Protein AF-A0A955HEI3-F1 (afdb_monomer_lite)

Secondary structure (DSSP, 8-state):
--TTS--HHHHHHHHHHHHHHHHHHHHHHHHHHHHHHHHHTTT------THHHHHHHHHHHHHHHHHHHHHHHHHS-HHHHHHHHHHHHHHHHHHHHHHHH--

Foldseek 3Di:
DFQQAADLVLLLLLLVLQLVLLVVVVVVVVVVVVVVCVVPVVPDPDDDPPPPVVVVVSVCSNPVVSVVSSVVSRHGGVNVSNVSNVVSVVSVVVVVVVVVVVD

pLDDT: mean 82.69, std 16.87, range [44.91, 97.44]

Radius of gyration: 17.82 Å; chains: 1; bounding box: 42×34×41 Å

Structure (mmCIF, N/CA/C/O backbone):
data_AF-A0A955HEI3-F1
#
_entry.id   AF-A0A955HEI3-F1
#
loop_
_atom_site.group_PDB
_atom_site.id
_atom_site.type_symbol
_atom_site.label_atom_id
_atom_site.label_alt_id
_atom_site.label_comp_id
_atom_site.label_asym_id
_atom_site.label_entity_id
_atom_site.label_seq_id
_atom_site.pdbx_PDB_ins_code
_atom_site.Cartn_x
_atom_site.Cartn_y
_atom_site.Cartn_z
_atom_site.occupancy
_atom_site.B_iso_or_equiv
_atom_site.auth_se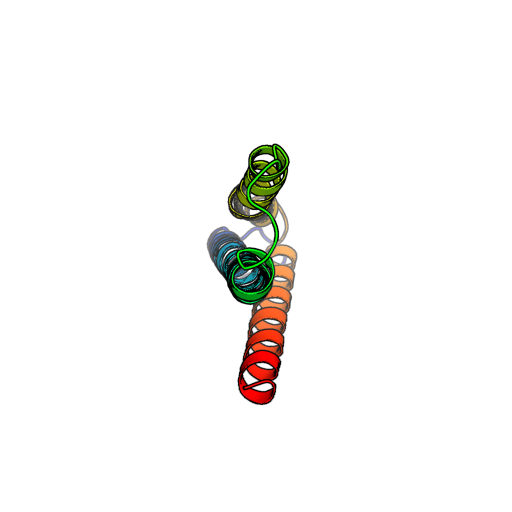q_id
_atom_site.auth_comp_id
_atom_site.auth_asym_id
_atom_site.auth_atom_id
_atom_site.pdbx_PDB_model_num
ATOM 1 N N . ILE A 1 1 ? 11.152 -14.040 -12.827 1.00 67.50 1 ILE A N 1
ATOM 2 C CA . ILE A 1 1 ? 10.981 -12.568 -12.755 1.00 67.50 1 ILE A CA 1
ATOM 3 C C . ILE A 1 1 ? 12.373 -11.969 -12.679 1.00 67.50 1 ILE A C 1
ATOM 5 O O . ILE A 1 1 ? 13.114 -12.359 -11.789 1.00 67.50 1 ILE A O 1
ATOM 9 N N . ASP A 1 2 ? 12.734 -11.103 -13.623 1.00 85.50 2 ASP A N 1
ATOM 10 C CA . ASP A 1 2 ? 13.970 -10.317 -13.554 1.00 85.50 2 ASP A CA 1
ATOM 11 C C . ASP A 1 2 ? 13.679 -9.055 -12.737 1.00 85.50 2 ASP A C 1
ATOM 13 O O . ASP A 1 2 ? 12.780 -8.289 -13.081 1.00 85.50 2 ASP A O 1
ATOM 17 N N . LEU A 1 3 ? 14.388 -8.876 -11.625 1.00 86.62 3 LEU A N 1
ATOM 18 C CA . LEU A 1 3 ? 14.141 -7.782 -10.687 1.00 86.62 3 LEU A CA 1
ATOM 19 C C . LEU A 1 3 ? 14.691 -6.439 -11.182 1.00 86.62 3 LEU A C 1
ATOM 21 O O . LEU A 1 3 ? 14.263 -5.397 -10.686 1.00 86.62 3 LEU A O 1
ATOM 25 N N . ALA A 1 4 ? 15.601 -6.455 -12.160 1.00 88.44 4 ALA A N 1
ATOM 26 C CA . ALA A 1 4 ? 16.163 -5.249 -12.759 1.00 88.44 4 ALA A CA 1
ATOM 27 C C . ALA A 1 4 ? 15.247 -4.642 -13.835 1.00 88.44 4 ALA A C 1
ATOM 29 O O . ALA A 1 4 ? 15.390 -3.469 -14.178 1.00 88.44 4 ALA A O 1
ATOM 30 N N . LYS A 1 5 ? 14.284 -5.413 -14.355 1.00 89.75 5 LYS A N 1
ATOM 31 C CA . LYS A 1 5 ? 13.309 -4.958 -15.356 1.00 89.75 5 LYS A CA 1
ATOM 32 C C . LYS A 1 5 ? 11.970 -4.623 -14.703 1.00 89.75 5 LYS A C 1
ATOM 34 O O . LYS A 1 5 ? 11.666 -5.185 -13.654 1.00 89.75 5 LYS A O 1
ATOM 39 N N . PRO A 1 6 ? 11.151 -3.740 -15.292 1.00 91.00 6 PRO A N 1
ATOM 40 C CA . PRO A 1 6 ? 9.818 -3.472 -14.770 1.00 91.00 6 PRO A CA 1
ATOM 41 C C . PRO A 1 6 ? 8.925 -4.717 -14.770 1.00 91.00 6 PRO A C 1
ATOM 43 O O . PRO A 1 6 ? 9.032 -5.580 -15.644 1.00 91.00 6 PRO A O 1
ATOM 46 N N . SER A 1 7 ? 8.024 -4.810 -13.790 1.00 94.06 7 SER A N 1
ATOM 47 C CA . SER A 1 7 ? 7.052 -5.904 -13.686 1.00 94.06 7 SER A CA 1
ATOM 48 C C . SER A 1 7 ? 5.688 -5.367 -13.281 1.00 94.06 7 SER A C 1
ATOM 50 O O . SER A 1 7 ? 5.441 -5.048 -12.118 1.00 94.06 7 SER A O 1
ATOM 52 N N . ILE A 1 8 ? 4.776 -5.332 -14.253 1.00 93.62 8 ILE A N 1
ATOM 53 C CA . ILE A 1 8 ? 3.389 -4.898 -14.055 1.00 93.62 8 ILE A CA 1
ATOM 54 C C . ILE A 1 8 ? 2.691 -5.784 -13.019 1.00 93.62 8 ILE A C 1
ATOM 56 O O . ILE A 1 8 ? 1.963 -5.282 -12.170 1.00 93.62 8 ILE A O 1
ATOM 60 N N . VAL A 1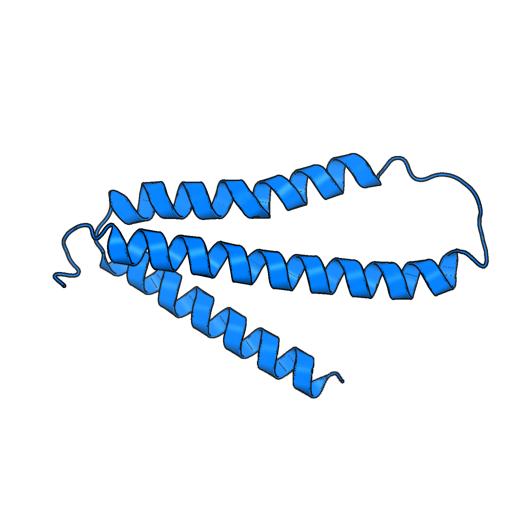 9 ? 2.959 -7.094 -13.033 1.00 95.06 9 VAL A N 1
ATOM 61 C CA . VAL A 1 9 ? 2.357 -8.040 -12.081 1.00 95.06 9 VAL A CA 1
ATOM 62 C C . VAL A 1 9 ? 2.735 -7.680 -10.641 1.00 95.06 9 VAL A C 1
ATOM 64 O O . VAL A 1 9 ? 1.867 -7.623 -9.773 1.00 95.06 9 VAL A O 1
ATOM 67 N N . LEU A 1 10 ? 4.013 -7.377 -10.381 1.00 94.25 10 LEU A N 1
ATOM 68 C CA . LEU A 1 10 ? 4.463 -6.956 -9.050 1.00 94.25 10 LEU A CA 1
ATOM 69 C C . LEU A 1 10 ? 3.902 -5.584 -8.663 1.00 94.25 10 LEU A C 1
ATOM 71 O O . LEU A 1 10 ? 3.493 -5.407 -7.519 1.00 94.25 10 LEU A O 1
ATOM 75 N N . ALA A 1 11 ? 3.833 -4.643 -9.606 1.00 95.38 11 ALA A N 1
ATOM 76 C CA . ALA A 1 11 ? 3.261 -3.318 -9.375 1.00 95.38 11 ALA A CA 1
ATOM 77 C C . ALA A 1 11 ? 1.774 -3.384 -8.984 1.00 95.38 11 ALA A C 1
ATOM 79 O O . ALA A 1 11 ? 1.359 -2.738 -8.024 1.00 95.38 11 ALA A O 1
ATOM 80 N N . VAL A 1 12 ? 0.986 -4.217 -9.676 1.00 97.06 12 VAL A N 1
ATOM 81 C CA . VAL A 1 12 ? -0.431 -4.454 -9.357 1.00 97.06 12 VAL A CA 1
ATOM 82 C C . VAL A 1 12 ? -0.575 -5.072 -7.972 1.00 97.06 12 VAL A C 1
ATOM 84 O O . VAL A 1 12 ? -1.373 -4.585 -7.175 1.00 97.06 12 VAL A O 1
ATOM 87 N N . MET A 1 13 ? 0.218 -6.096 -7.646 1.00 96.88 13 MET A N 1
ATOM 88 C CA . MET A 1 13 ? 0.165 -6.708 -6.316 1.00 96.88 13 MET A CA 1
ATOM 89 C C . MET A 1 13 ? 0.543 -5.714 -5.211 1.00 96.88 13 MET A C 1
ATOM 91 O O . MET A 1 13 ? -0.134 -5.666 -4.185 1.00 96.88 13 MET A O 1
ATOM 95 N N . ALA A 1 14 ? 1.572 -4.887 -5.423 1.00 96.44 14 ALA A N 1
ATOM 96 C CA . ALA A 1 14 ? 1.980 -3.852 -4.473 1.00 96.44 14 ALA A CA 1
ATOM 97 C C . ALA A 1 14 ? 0.875 -2.806 -4.257 1.00 96.44 14 ALA A C 1
ATOM 99 O O . ALA A 1 14 ? 0.530 -2.501 -3.116 1.00 96.44 14 ALA A O 1
ATOM 100 N N . ALA A 1 15 ? 0.273 -2.304 -5.339 1.00 96.81 15 ALA A N 1
ATOM 101 C CA . ALA A 1 15 ? -0.816 -1.332 -5.280 1.00 96.81 15 ALA A CA 1
ATOM 102 C C . ALA A 1 15 ? -2.057 -1.893 -4.569 1.00 96.81 15 ALA A C 1
ATOM 104 O O . ALA A 1 15 ? -2.612 -1.246 -3.679 1.00 96.81 15 ALA A O 1
ATOM 105 N N . VAL A 1 16 ? -2.467 -3.121 -4.903 1.00 97.25 16 VAL A N 1
ATOM 106 C CA . VAL A 1 16 ? -3.585 -3.802 -4.233 1.00 97.25 16 VAL A CA 1
ATOM 107 C C . VAL A 1 16 ? -3.281 -3.997 -2.749 1.00 97.25 16 VAL A C 1
ATOM 109 O O . VAL A 1 16 ? -4.118 -3.682 -1.903 1.00 97.25 16 VAL A O 1
ATOM 112 N N . GLY A 1 17 ? -2.071 -4.446 -2.410 1.00 96.19 17 GLY A N 1
ATOM 113 C CA . GLY A 1 17 ? -1.633 -4.559 -1.022 1.00 96.19 17 GLY A CA 1
ATOM 114 C C . GLY A 1 17 ? -1.740 -3.227 -0.275 1.00 96.19 17 GLY A C 1
ATOM 115 O O . GLY A 1 17 ? -2.305 -3.177 0.818 1.00 96.19 17 GLY A O 1
ATOM 116 N N . GLN A 1 18 ? -1.241 -2.137 -0.866 1.00 95.50 18 GLN A N 1
ATOM 117 C CA . GLN A 1 18 ? -1.283 -0.811 -0.247 1.00 95.50 18 GLN A CA 1
ATOM 118 C C . GLN A 1 18 ? -2.714 -0.315 -0.041 1.00 95.50 18 GLN A C 1
ATOM 120 O O . GLN A 1 18 ? -3.015 0.251 1.011 1.00 95.50 18 GLN A O 1
ATOM 125 N N . TYR A 1 19 ? -3.615 -0.571 -0.994 1.00 96.31 19 TYR A N 1
ATOM 126 C CA . TYR A 1 19 ? -5.035 -0.264 -0.836 1.00 96.31 19 TYR A CA 1
ATOM 127 C C . TYR A 1 19 ? -5.612 -0.945 0.413 1.00 96.31 19 TYR A C 1
ATOM 129 O O . TYR A 1 19 ? -6.248 -0.291 1.242 1.00 96.31 19 TYR A O 1
ATOM 137 N N . TYR A 1 20 ? -5.351 -2.244 0.590 1.00 95.19 20 TYR A N 1
ATOM 138 C CA . TYR A 1 20 ? -5.830 -2.985 1.759 1.00 95.19 20 TYR A CA 1
ATOM 139 C C . TYR A 1 20 ? -5.196 -2.505 3.066 1.00 95.19 20 TYR A C 1
ATOM 141 O O . TYR A 1 20 ? -5.911 -2.346 4.057 1.00 95.19 20 TYR A O 1
ATOM 149 N N . GLN A 1 21 ? -3.894 -2.216 3.068 1.00 93.38 21 GLN A N 1
ATOM 150 C CA . GLN A 1 21 ? -3.199 -1.650 4.224 1.00 93.38 21 GLN A CA 1
ATOM 151 C C . GLN A 1 21 ? -3.854 -0.337 4.675 1.00 93.38 21 GLN A C 1
ATOM 153 O O . GLN A 1 21 ? -4.213 -0.188 5.844 1.00 93.38 21 GLN A O 1
ATOM 158 N N . VAL A 1 22 ? -4.071 0.599 3.746 1.00 92.50 22 VAL A N 1
ATOM 159 C CA . VAL A 1 22 ? -4.701 1.892 4.046 1.00 92.50 22 VAL A CA 1
ATOM 160 C C . VAL A 1 22 ? -6.146 1.703 4.499 1.00 92.50 22 VAL A C 1
ATOM 162 O O . VAL A 1 22 ? -6.550 2.273 5.513 1.00 92.50 22 VAL A O 1
ATOM 165 N N . LYS A 1 23 ? -6.923 0.863 3.807 1.00 91.25 23 LYS A N 1
ATOM 166 C CA . LYS A 1 23 ? -8.311 0.565 4.178 1.00 91.25 23 LYS A CA 1
ATOM 167 C C . LYS A 1 23 ? -8.413 0.042 5.611 1.00 91.25 23 LYS A C 1
ATOM 169 O O . LYS A 1 23 ? -9.255 0.521 6.367 1.00 91.25 23 LYS A O 1
ATOM 174 N N . MET A 1 24 ? -7.525 -0.869 6.006 1.00 88.81 24 MET A N 1
ATOM 175 C CA . MET A 1 24 ? -7.492 -1.422 7.360 1.00 88.81 24 MET A CA 1
ATOM 176 C C . MET A 1 24 ? -7.168 -0.353 8.415 1.00 88.81 24 MET A C 1
ATOM 178 O O . MET A 1 24 ? -7.799 -0.309 9.473 1.00 88.81 24 MET A O 1
ATOM 182 N N . MET A 1 25 ? -6.235 0.558 8.120 1.00 86.12 25 MET A N 1
ATOM 183 C CA . MET A 1 25 ? -5.917 1.687 9.002 1.00 86.12 25 MET A CA 1
ATOM 184 C C . MET A 1 25 ? -7.097 2.656 9.153 1.00 86.12 25 MET A C 1
ATOM 186 O O . MET A 1 25 ? -7.400 3.090 10.267 1.00 86.12 25 MET A O 1
ATOM 190 N N . LEU A 1 26 ? -7.783 2.977 8.052 1.00 85.44 26 LEU A N 1
ATOM 191 C CA . LEU A 1 26 ? -8.952 3.859 8.059 1.00 85.44 26 LEU A CA 1
ATOM 192 C C . LEU A 1 26 ? -10.132 3.239 8.815 1.00 85.44 26 LEU A C 1
ATOM 194 O O . LEU A 1 26 ? -10.793 3.935 9.580 1.00 85.44 26 LEU A O 1
ATOM 198 N N . GLN A 1 27 ? -10.357 1.931 8.673 1.00 78.62 27 GLN A N 1
ATOM 199 C CA . GLN A 1 27 ? -11.369 1.213 9.450 1.00 78.62 27 GLN A CA 1
ATOM 200 C C . GLN A 1 27 ? -11.046 1.221 10.951 1.00 78.62 27 GLN A C 1
ATOM 202 O O . GLN A 1 27 ? -11.947 1.439 11.757 1.00 78.62 27 GLN A O 1
ATOM 207 N N . LYS A 1 28 ? -9.770 1.072 11.349 1.00 70.12 28 LYS A N 1
ATOM 208 C CA . LYS A 1 28 ? -9.369 1.203 12.765 1.00 70.12 28 LYS A CA 1
ATOM 209 C C . LYS A 1 28 ? -9.678 2.604 13.305 1.00 70.12 28 LYS A C 1
ATOM 211 O O . LYS A 1 28 ? -10.171 2.717 14.425 1.00 70.12 28 LYS A O 1
ATOM 216 N N . LYS A 1 29 ? -9.429 3.656 12.514 1.00 68.75 29 LYS A N 1
ATOM 217 C CA . LYS A 1 29 ? -9.796 5.033 12.885 1.00 68.75 29 LYS A CA 1
ATOM 218 C C . LYS A 1 29 ? -11.309 5.204 13.011 1.00 68.75 29 LYS A C 1
ATOM 220 O O . LYS A 1 29 ? -11.755 5.684 14.041 1.00 68.75 29 LYS A O 1
ATOM 225 N N . ALA A 1 30 ? -12.089 4.717 12.045 1.00 61.56 30 ALA A N 1
ATOM 226 C CA . ALA A 1 30 ? -13.549 4.802 12.084 1.00 61.56 30 ALA A CA 1
ATOM 227 C C . ALA A 1 30 ? -14.151 4.108 13.322 1.00 61.56 30 ALA A C 1
ATOM 229 O O . ALA A 1 30 ? -14.966 4.707 14.011 1.00 61.56 30 ALA A O 1
ATOM 230 N N . VAL A 1 31 ? -13.691 2.899 13.671 1.00 61.22 31 VAL A N 1
ATOM 231 C CA . VAL A 1 31 ? -14.168 2.177 14.870 1.00 61.22 31 VAL A CA 1
ATOM 232 C C . VAL A 1 31 ? -13.739 2.876 16.167 1.00 61.22 31 VAL A C 1
ATOM 234 O O . VAL A 1 31 ? -14.493 2.905 17.141 1.00 61.22 31 VAL A O 1
ATOM 237 N N . ALA A 1 32 ? -12.530 3.446 16.211 1.00 60.78 32 ALA A N 1
ATOM 238 C CA . ALA A 1 32 ? -12.080 4.235 17.357 1.00 60.78 32 ALA A CA 1
ATOM 239 C C . ALA A 1 32 ? -12.905 5.523 17.515 1.00 60.78 32 ALA A C 1
ATOM 241 O O . ALA A 1 32 ? -13.290 5.865 18.634 1.00 60.78 32 ALA A O 1
ATOM 242 N N . ASP A 1 33 ? -13.217 6.194 16.405 1.00 59.38 33 ASP A N 1
ATOM 243 C CA . ASP A 1 33 ? -14.025 7.410 16.371 1.00 59.38 33 ASP A CA 1
ATOM 244 C C . ASP A 1 33 ? -15.497 7.130 16.699 1.00 59.38 33 ASP A C 1
ATOM 246 O O . ASP A 1 33 ? -16.102 7.930 17.401 1.00 59.38 33 ASP A O 1
ATOM 250 N N . GLU A 1 34 ? -16.070 5.992 16.294 1.00 58.97 34 GLU A N 1
ATOM 251 C CA . GLU A 1 34 ? -17.425 5.570 16.688 1.00 58.97 34 GLU A CA 1
ATOM 252 C C . GLU A 1 34 ? -17.523 5.272 18.188 1.00 58.97 34 GLU A C 1
ATOM 254 O O . GLU A 1 34 ? -18.402 5.813 18.856 1.00 58.97 34 GLU A O 1
ATOM 259 N N . LYS A 1 35 ? -16.568 4.524 18.765 1.00 57.59 35 LYS A N 1
ATOM 260 C CA . LYS A 1 35 ? -16.500 4.305 20.226 1.00 57.59 35 LYS A CA 1
ATOM 261 C C . LYS A 1 35 ? -16.324 5.611 21.006 1.00 57.59 35 LYS A C 1
ATOM 263 O O . LYS A 1 35 ? -16.767 5.726 22.151 1.00 57.59 35 LYS A O 1
ATOM 268 N N . LYS A 1 36 ? -15.643 6.596 20.412 1.00 54.44 36 LYS A N 1
ATOM 269 C CA . LYS A 1 36 ? -15.462 7.929 20.996 1.00 54.44 36 LYS A CA 1
ATOM 270 C C . LYS A 1 36 ? -16.728 8.780 20.828 1.00 54.44 36 LYS A C 1
ATOM 272 O O . LYS A 1 36 ? -17.114 9.452 21.778 1.00 54.44 36 LYS A O 1
ATOM 277 N N . LYS A 1 37 ? -17.416 8.691 19.685 1.00 52.03 37 LYS A N 1
ATOM 278 C CA . LYS A 1 37 ? -18.695 9.359 19.404 1.00 52.03 37 LYS A CA 1
ATOM 279 C C . LYS A 1 37 ? -19.835 8.820 20.265 1.00 52.03 37 LYS A C 1
ATOM 281 O O . LYS A 1 37 ? -20.535 9.642 20.830 1.00 52.03 37 LYS A O 1
ATOM 286 N N . GLU A 1 38 ? -19.980 7.513 20.495 1.00 53.06 38 GLU A N 1
ATOM 287 C CA . GLU A 1 38 ? -20.980 6.981 21.449 1.00 53.06 38 GLU A CA 1
ATOM 288 C C . GLU A 1 38 ? -20.817 7.565 22.864 1.00 53.06 38 GLU A C 1
ATOM 290 O O . GLU A 1 38 ? -21.802 7.839 23.549 1.00 53.06 38 GLU A O 1
ATOM 295 N N . LYS A 1 39 ? -19.574 7.818 23.301 1.00 50.50 39 LYS A N 1
ATOM 296 C CA . LYS A 1 39 ? -19.303 8.479 24.588 1.00 50.50 39 LYS A CA 1
ATOM 297 C C . LYS A 1 39 ? -19.594 9.986 24.580 1.00 50.50 39 LYS A C 1
ATOM 299 O O . LYS A 1 39 ? -19.898 10.527 25.638 1.00 50.50 39 LYS A O 1
ATOM 304 N N . ILE A 1 40 ? -19.501 10.657 23.428 1.00 51.69 40 ILE A N 1
ATOM 305 C CA . ILE A 1 40 ? -19.663 12.118 23.283 1.00 51.69 40 ILE A CA 1
ATOM 306 C C . ILE A 1 40 ? -21.107 12.513 22.914 1.00 51.69 40 ILE A C 1
ATOM 308 O O . ILE A 1 40 ? -21.576 13.551 23.365 1.00 51.69 40 ILE A O 1
ATOM 312 N N . VAL A 1 41 ? -21.854 11.675 22.183 1.00 49.53 41 VAL A N 1
ATOM 313 C CA . VAL A 1 41 ? -23.264 11.903 21.789 1.00 49.53 41 VAL A CA 1
ATOM 314 C C . VAL A 1 41 ? -24.193 12.023 23.003 1.00 49.53 41 VAL A C 1
ATOM 316 O O . VAL A 1 41 ? -25.225 12.676 22.926 1.00 49.53 41 VAL A O 1
ATOM 319 N N . LYS A 1 42 ? -23.800 11.499 24.170 1.00 50.25 42 LYS A N 1
ATOM 320 C CA . LYS A 1 42 ? -24.502 11.783 25.432 1.00 50.25 42 LYS A CA 1
ATOM 321 C C . LYS A 1 42 ? -24.383 13.234 25.916 1.00 50.25 42 LYS A C 1
ATOM 323 O O . LYS A 1 42 ? -25.045 13.558 26.897 1.00 50.25 42 LYS A O 1
ATOM 328 N N . LYS A 1 43 ? -23.531 14.075 25.317 1.00 47.47 43 LYS A N 1
ATOM 329 C CA . LYS A 1 43 ? -23.181 15.376 25.894 1.00 47.47 43 LYS A CA 1
ATOM 330 C C . LYS A 1 43 ? -23.529 16.592 25.044 1.00 47.47 43 LYS A C 1
ATOM 332 O O . LYS A 1 43 ? -24.074 17.522 25.614 1.00 47.47 43 LYS A O 1
ATOM 337 N N . GLU A 1 44 ? -23.283 16.619 23.740 1.00 44.91 44 GLU A N 1
ATOM 338 C CA . GLU A 1 44 ? -23.389 17.883 22.995 1.00 44.91 44 GLU A CA 1
ATOM 339 C C . GLU A 1 44 ? -23.876 17.655 21.556 1.00 44.91 44 GLU A C 1
ATOM 341 O O . GLU A 1 44 ? -23.123 17.321 20.643 1.00 44.91 44 GLU A O 1
ATOM 346 N N . GLU A 1 45 ? -25.179 17.841 21.356 1.00 45.53 45 GLU A N 1
ATOM 347 C CA . GLU A 1 45 ? -25.750 18.186 20.059 1.00 45.53 45 GLU A CA 1
ATOM 348 C C . GLU A 1 45 ? -25.264 19.590 19.683 1.00 45.53 45 GLU A C 1
ATOM 350 O O . GLU A 1 45 ? -25.765 20.567 20.237 1.00 45.53 45 GLU A O 1
ATOM 355 N N . LYS A 1 46 ? -24.290 19.690 18.773 1.00 48.28 46 LYS A N 1
ATOM 356 C CA . LYS A 1 46 ? -24.122 20.736 17.740 1.00 48.28 46 LYS A CA 1
ATOM 357 C C . LYS A 1 46 ? -22.648 20.916 17.382 1.00 48.28 46 LYS A C 1
ATOM 359 O O . LYS A 1 46 ? -21.773 20.856 18.230 1.00 48.28 46 LYS A O 1
ATOM 364 N N . GLU A 1 47 ? -22.444 21.185 16.096 1.00 49.69 47 GLU A N 1
ATOM 365 C CA . GLU A 1 47 ? -21.216 21.693 15.474 1.00 49.69 47 GLU A CA 1
ATOM 366 C C . GLU A 1 47 ? -20.061 20.701 15.305 1.00 49.69 47 GLU A C 1
ATOM 368 O O . GLU A 1 47 ? -19.214 20.509 16.172 1.00 49.69 47 GLU A O 1
ATOM 373 N N . THR A 1 48 ? -19.929 20.145 14.096 1.00 46.59 48 THR A N 1
ATOM 374 C CA . THR A 1 48 ? -18.591 19.997 13.505 1.00 46.59 48 THR A CA 1
ATOM 375 C C . THR A 1 48 ? -18.679 19.918 11.981 1.00 46.59 48 THR A C 1
ATOM 377 O O . THR A 1 48 ? -19.099 18.906 11.431 1.00 46.59 48 THR A O 1
ATOM 380 N N . GLU A 1 49 ? -18.232 20.972 11.299 1.00 54.53 49 GLU A N 1
ATOM 381 C CA . GLU A 1 49 ? -18.048 21.055 9.836 1.00 54.53 49 GLU A CA 1
ATOM 382 C C . GLU A 1 49 ? -16.707 20.432 9.366 1.00 54.53 49 GLU A C 1
ATOM 384 O O . GLU A 1 49 ? -16.373 20.421 8.186 1.00 54.53 49 GLU A O 1
ATOM 389 N N . ALA A 1 50 ? -15.935 19.833 10.281 1.00 56.81 50 ALA A N 1
ATOM 390 C CA . ALA A 1 50 ? -14.688 19.110 9.996 1.00 56.81 50 ALA A CA 1
ATOM 391 C C . ALA A 1 50 ? -14.781 17.717 9.299 1.00 56.81 50 ALA A C 1
ATOM 393 O O . ALA A 1 50 ? -13.729 17.228 8.867 1.00 56.81 50 ALA A O 1
ATOM 394 N N . PRO A 1 51 ? -15.940 17.023 9.175 1.00 62.72 51 PRO A N 1
ATOM 395 C CA . PRO A 1 51 ? -16.006 15.709 8.533 1.00 62.72 51 PRO A CA 1
ATOM 396 C C . PRO A 1 51 ? -15.531 15.705 7.077 1.00 62.72 51 PRO A C 1
ATOM 398 O O . PRO A 1 51 ? -14.862 14.754 6.673 1.00 62.72 51 PRO A O 1
ATOM 401 N N . ASP A 1 52 ? -15.837 16.747 6.301 1.00 75.44 52 ASP A N 1
ATOM 402 C CA . ASP A 1 52 ? -15.681 16.694 4.844 1.00 75.44 52 ASP A CA 1
ATOM 403 C C . ASP A 1 52 ? -14.221 16.754 4.395 1.00 75.44 52 ASP A C 1
ATOM 405 O O . ASP A 1 52 ? -13.792 15.952 3.559 1.00 75.44 52 ASP A O 1
ATOM 409 N N . PHE A 1 53 ? -13.410 17.627 4.999 1.00 81.50 53 PHE A N 1
ATOM 410 C CA . PHE A 1 53 ? -11.991 17.729 4.649 1.00 81.50 53 PHE A CA 1
ATOM 411 C C . PHE A 1 53 ? -11.206 16.469 5.052 1.00 81.50 53 PHE A C 1
ATOM 413 O O . PHE A 1 53 ? -10.435 15.919 4.261 1.00 81.50 53 PHE A O 1
ATOM 420 N N . ALA A 1 54 ? -11.447 15.946 6.259 1.00 83.19 54 ALA A N 1
ATOM 421 C CA . ALA A 1 54 ? -10.784 14.734 6.740 1.00 83.19 54 ALA A CA 1
ATOM 422 C C . ALA A 1 54 ? -11.180 13.489 5.922 1.00 83.19 54 ALA A C 1
ATOM 424 O O . ALA A 1 54 ? -10.330 12.656 5.597 1.00 83.19 54 ALA A O 1
ATOM 425 N N . GLN A 1 55 ? -12.458 13.363 5.544 1.00 83.25 55 GLN A N 1
ATOM 426 C CA . GLN A 1 55 ? -12.927 12.278 4.678 1.00 83.25 55 GLN A CA 1
ATOM 427 C C . GLN A 1 55 ? -12.323 12.355 3.275 1.00 83.25 55 GLN A C 1
ATOM 429 O O . GLN A 1 55 ? -11.945 11.323 2.714 1.00 83.25 55 GLN A O 1
ATOM 434 N N . MET A 1 56 ? -12.196 13.559 2.718 1.00 87.19 56 MET A N 1
ATOM 435 C CA . MET A 1 56 ? -11.573 13.777 1.416 1.00 87.19 56 MET A CA 1
ATOM 436 C C . MET A 1 56 ? -10.106 13.341 1.418 1.00 87.19 56 MET A C 1
ATOM 438 O O . MET A 1 56 ? -9.694 12.578 0.544 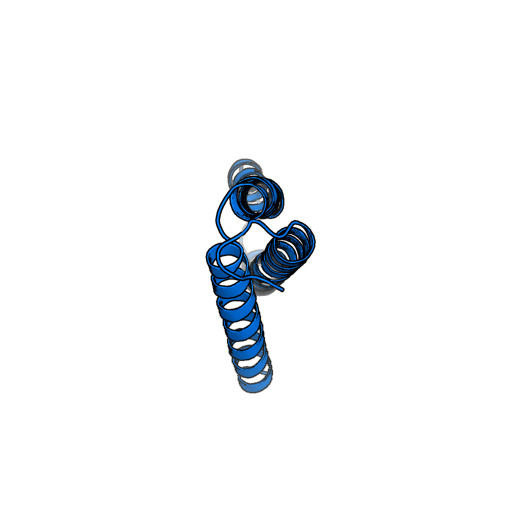1.00 87.19 56 MET A O 1
ATOM 442 N N . MET A 1 57 ? -9.344 13.726 2.446 1.00 88.12 57 MET A N 1
ATOM 443 C CA . MET A 1 57 ? -7.940 13.329 2.576 1.00 88.12 57 MET A CA 1
ATOM 444 C C . MET A 1 57 ? -7.782 11.810 2.746 1.00 88.12 57 MET A C 1
ATOM 446 O O . MET A 1 57 ? -6.908 11.196 2.130 1.00 88.12 57 MET A O 1
ATOM 450 N N . ASN A 1 58 ? -8.676 11.168 3.505 1.00 88.94 58 ASN A N 1
ATOM 451 C CA . ASN A 1 58 ? -8.702 9.709 3.632 1.00 88.94 58 ASN A CA 1
ATOM 452 C C . ASN A 1 58 ? -8.996 9.016 2.292 1.00 88.94 58 ASN A C 1
ATOM 454 O O . ASN A 1 58 ? -8.331 8.037 1.955 1.00 88.94 58 ASN A O 1
ATOM 458 N N . LYS A 1 59 ? -9.954 9.526 1.503 1.00 89.06 59 LYS A N 1
ATOM 459 C CA . LYS A 1 59 ? -10.244 9.008 0.155 1.00 89.06 59 LYS A CA 1
ATOM 460 C C . LYS A 1 59 ? -9.058 9.189 -0.789 1.00 89.06 59 LYS A C 1
ATOM 462 O O . LYS A 1 59 ? -8.740 8.265 -1.534 1.00 89.06 59 LYS A O 1
ATOM 467 N N . GLN A 1 60 ? -8.382 10.336 -0.737 1.00 91.44 60 GLN A N 1
ATOM 468 C CA . GLN A 1 60 ? -7.174 10.572 -1.522 1.00 91.44 60 GLN A CA 1
ATOM 469 C C . GLN A 1 60 ? -6.101 9.539 -1.175 1.00 91.44 60 GLN A C 1
ATOM 471 O O . GLN A 1 60 ? -5.597 8.868 -2.065 1.00 91.44 60 GLN A O 1
ATOM 476 N N . MET A 1 61 ? -5.799 9.331 0.105 1.00 92.38 61 MET A N 1
ATOM 477 C CA . MET A 1 61 ? -4.816 8.325 0.513 1.00 92.38 61 MET A CA 1
ATOM 478 C C . MET A 1 61 ? -5.230 6.900 0.109 1.00 92.38 61 MET A C 1
ATOM 480 O O . MET A 1 61 ? -4.379 6.106 -0.281 1.00 92.38 61 MET A O 1
ATOM 484 N N . LEU A 1 62 ? -6.529 6.586 0.162 1.00 94.00 62 LEU A N 1
ATOM 485 C CA . LEU A 1 62 ? -7.060 5.268 -0.185 1.00 94.00 62 LEU A CA 1
ATOM 486 C C . LEU A 1 62 ? -6.937 4.943 -1.680 1.00 94.00 62 LEU A C 1
ATOM 488 O O . LEU A 1 62 ? -6.685 3.791 -2.010 1.00 94.00 62 LEU A O 1
ATOM 492 N N . TYR A 1 63 ? -7.122 5.917 -2.575 1.00 93.56 63 TYR A N 1
ATOM 493 C CA . TYR A 1 63 ? -7.146 5.668 -4.024 1.00 93.56 63 TYR A CA 1
ATOM 494 C C . TYR A 1 63 ? -5.932 6.225 -4.764 1.00 93.56 63 TYR A C 1
ATOM 496 O O . TYR A 1 63 ? -5.362 5.535 -5.605 1.00 93.56 63 TYR A O 1
ATOM 504 N N . LEU A 1 64 ? -5.505 7.448 -4.446 1.00 95.75 64 LEU A N 1
ATOM 505 C CA . LEU A 1 64 ? -4.413 8.110 -5.156 1.00 95.75 64 LEU A CA 1
ATOM 506 C C . LEU A 1 64 ? -3.090 7.380 -4.934 1.00 95.75 64 LEU A C 1
ATOM 508 O O . LEU A 1 64 ? -2.369 7.133 -5.894 1.00 95.75 64 LEU A O 1
ATOM 512 N N . MET A 1 65 ? -2.781 7.008 -3.687 1.00 93.56 65 MET A N 1
ATOM 513 C C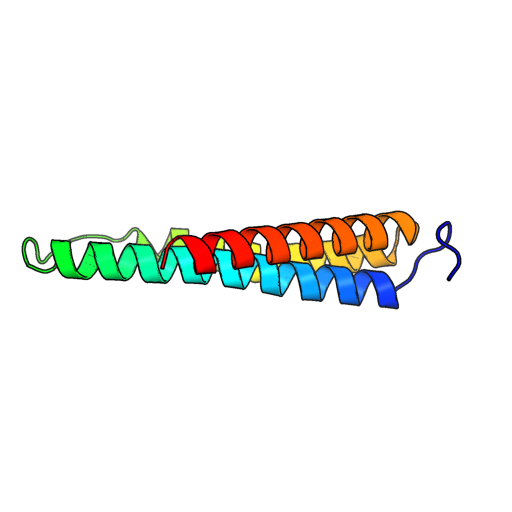A . MET A 1 65 ? -1.497 6.374 -3.371 1.00 93.56 65 MET A CA 1
ATOM 514 C C . MET A 1 65 ? -1.338 5.011 -4.058 1.00 93.56 65 MET A C 1
ATOM 516 O O . MET A 1 65 ? -0.335 4.835 -4.746 1.00 93.56 65 MET A O 1
ATOM 520 N N . PRO A 1 66 ? -2.317 4.082 -4.003 1.00 95.25 66 PRO A N 1
ATOM 521 C CA . PRO A 1 66 ? -2.229 2.836 -4.765 1.00 95.25 66 PRO A CA 1
ATOM 522 C C . PRO A 1 66 ? -2.095 3.041 -6.275 1.00 95.25 66 PRO A C 1
ATOM 524 O O . PRO A 1 66 ? -1.332 2.327 -6.921 1.00 95.25 66 PRO A O 1
ATOM 527 N N . VAL A 1 67 ? -2.796 4.026 -6.845 1.00 97.31 67 VAL A N 1
ATOM 528 C CA . VAL A 1 67 ? -2.693 4.337 -8.279 1.00 97.31 67 VAL A CA 1
ATOM 529 C C . VAL A 1 67 ? -1.294 4.840 -8.628 1.00 97.31 67 VAL A C 1
ATOM 531 O O . VAL A 1 67 ? -0.697 4.360 -9.590 1.00 97.31 67 VAL A O 1
ATOM 534 N N . LEU A 1 68 ? -0.736 5.755 -7.833 1.00 96.00 68 LEU A N 1
ATOM 535 C CA . LEU A 1 68 ? 0.632 6.234 -8.029 1.00 96.00 68 LEU A CA 1
ATOM 536 C C . LEU A 1 68 ? 1.646 5.096 -7.899 1.00 96.00 68 LEU A C 1
ATOM 538 O O . LEU A 1 68 ? 2.533 4.975 -8.738 1.00 96.00 68 LEU A O 1
ATOM 542 N N . THR A 1 69 ? 1.485 4.217 -6.913 1.00 95.12 69 THR A N 1
ATOM 543 C CA . THR A 1 69 ? 2.340 3.037 -6.745 1.00 95.12 69 THR A CA 1
ATOM 544 C C . THR A 1 69 ? 2.240 2.077 -7.923 1.00 95.12 69 THR A C 1
ATOM 546 O O . THR A 1 69 ? 3.257 1.528 -8.334 1.00 95.12 69 THR A O 1
ATOM 549 N N . LEU A 1 70 ? 1.054 1.893 -8.509 1.00 96.56 70 LEU A N 1
ATOM 550 C CA . LEU A 1 70 ? 0.897 1.090 -9.719 1.00 96.56 70 LEU A CA 1
ATOM 551 C C . LEU A 1 70 ? 1.666 1.706 -10.891 1.00 96.56 70 LEU A C 1
ATOM 553 O O . LEU A 1 70 ? 2.441 1.010 -11.545 1.00 96.56 70 LEU A O 1
ATOM 557 N N . VAL A 1 71 ? 1.487 3.008 -11.133 1.00 96.69 71 VAL A N 1
ATOM 558 C CA . VAL A 1 71 ? 2.163 3.716 -12.228 1.00 96.69 71 VAL A CA 1
ATOM 559 C C . VAL A 1 71 ? 3.677 3.652 -12.037 1.00 96.69 71 VAL A C 1
ATOM 561 O O . VAL A 1 71 ? 4.375 3.134 -12.904 1.00 96.69 71 VAL A O 1
ATOM 564 N N . ILE A 1 72 ? 4.184 4.065 -10.874 1.00 95.25 72 ILE A N 1
ATOM 565 C CA . ILE A 1 72 ? 5.622 4.085 -10.574 1.00 95.25 72 ILE A CA 1
ATOM 566 C C . ILE A 1 72 ? 6.193 2.657 -10.559 1.00 95.25 72 ILE A C 1
ATOM 568 O O . ILE A 1 72 ? 7.219 2.373 -11.172 1.00 95.25 72 ILE A O 1
ATOM 572 N N . GLY A 1 73 ? 5.517 1.710 -9.915 1.00 92.69 73 GLY A N 1
ATOM 573 C CA . GLY A 1 73 ? 5.958 0.316 -9.862 1.00 92.69 73 GLY A CA 1
ATOM 574 C C . GLY A 1 73 ? 6.005 -0.358 -11.237 1.00 92.69 73 GLY A C 1
ATOM 575 O O . GLY A 1 73 ? 6.781 -1.292 -11.428 1.00 92.69 73 GLY A O 1
ATOM 576 N N . SER A 1 74 ? 5.198 0.111 -12.195 1.00 93.62 74 SER A N 1
ATOM 577 C CA . SER A 1 74 ? 5.183 -0.401 -13.570 1.00 93.62 74 SER A CA 1
ATOM 578 C C . SER A 1 74 ? 6.264 0.200 -14.472 1.00 93.62 74 SER A C 1
ATOM 580 O O . SER A 1 74 ? 6.586 -0.402 -15.494 1.00 93.62 74 SER A O 1
ATOM 582 N N . THR A 1 75 ? 6.837 1.353 -14.106 1.00 92.94 75 THR A N 1
ATOM 583 C CA . THR A 1 75 ? 7.875 2.039 -14.894 1.00 92.94 75 THR A CA 1
ATOM 584 C C . THR A 1 75 ? 9.288 1.766 -14.388 1.00 92.94 75 THR A C 1
ATOM 586 O O . THR A 1 75 ? 10.228 1.729 -15.177 1.00 92.94 75 THR A O 1
ATOM 589 N N . PHE A 1 76 ? 9.457 1.587 -13.077 1.00 93.19 76 PHE A N 1
ATOM 590 C CA . PHE A 1 76 ? 10.756 1.333 -12.453 1.00 93.19 76 PHE A CA 1
ATOM 591 C C . PHE A 1 76 ? 11.083 -0.164 -12.375 1.00 93.19 76 PHE A C 1
ATOM 593 O O . PHE A 1 76 ? 10.251 -1.023 -12.662 1.00 93.19 76 PHE A O 1
ATOM 600 N N . ALA A 1 77 ? 12.319 -0.484 -11.981 1.00 94.38 77 ALA A N 1
ATOM 601 C CA . ALA A 1 77 ? 12.766 -1.859 -11.779 1.00 94.38 77 ALA A CA 1
ATOM 602 C C . ALA A 1 77 ? 11.845 -2.614 -10.801 1.00 94.38 77 ALA A C 1
ATOM 604 O O . ALA A 1 77 ? 11.465 -2.089 -9.752 1.00 94.38 77 ALA A O 1
ATOM 605 N N . ALA A 1 78 ? 11.524 -3.871 -11.114 1.00 93.19 78 ALA A N 1
ATOM 606 C CA . ALA A 1 78 ? 10.601 -4.699 -10.342 1.00 93.19 78 ALA A CA 1
ATOM 607 C C . ALA A 1 78 ? 11.018 -4.904 -8.878 1.00 93.19 78 ALA A C 1
ATOM 609 O O . ALA A 1 78 ? 10.155 -5.151 -8.035 1.00 93.19 78 ALA A O 1
ATOM 610 N N . GLY A 1 79 ? 12.308 -4.762 -8.557 1.00 93.50 79 GLY A N 1
ATOM 611 C CA . GLY A 1 79 ? 12.796 -4.741 -7.178 1.00 93.50 79 GLY A CA 1
ATOM 612 C C . GLY A 1 79 ? 12.110 -3.680 -6.307 1.00 93.50 79 GLY A C 1
ATOM 613 O O . GLY A 1 79 ? 11.827 -3.952 -5.143 1.00 93.50 79 GLY A O 1
ATOM 614 N N . LEU A 1 80 ? 11.758 -2.518 -6.870 1.00 94.56 80 LEU A N 1
ATOM 615 C CA . LEU A 1 80 ? 11.034 -1.461 -6.155 1.00 94.56 80 LEU A CA 1
ATOM 616 C C . LEU A 1 80 ? 9.605 -1.895 -5.801 1.00 94.56 80 LEU A C 1
ATOM 618 O O . LEU A 1 80 ? 9.184 -1.789 -4.650 1.00 94.56 80 LEU A O 1
ATOM 622 N N . ALA A 1 81 ? 8.872 -2.434 -6.779 1.00 95.00 81 ALA A N 1
ATOM 623 C CA . ALA A 1 81 ? 7.518 -2.938 -6.564 1.00 95.00 81 ALA A CA 1
ATOM 624 C C . ALA A 1 81 ? 7.501 -4.116 -5.574 1.00 95.00 81 ALA A C 1
ATOM 626 O O . ALA A 1 81 ? 6.633 -4.184 -4.705 1.00 95.00 81 ALA A O 1
ATOM 627 N N . LEU A 1 82 ? 8.489 -5.013 -5.658 1.00 95.44 82 LEU A N 1
ATOM 628 C CA . LEU A 1 82 ? 8.651 -6.115 -4.711 1.00 95.44 82 LEU A CA 1
ATOM 629 C C . LEU A 1 82 ? 8.946 -5.611 -3.292 1.00 95.44 82 LEU A C 1
ATOM 631 O O . LEU A 1 82 ? 8.352 -6.112 -2.340 1.00 95.44 82 LEU A O 1
ATOM 635 N N . TYR A 1 83 ? 9.831 -4.621 -3.149 1.00 95.25 83 TYR A N 1
ATOM 636 C CA . TYR A 1 83 ? 10.130 -3.991 -1.864 1.00 95.25 83 TYR A CA 1
ATOM 637 C C . TYR A 1 83 ? 8.864 -3.416 -1.221 1.00 95.25 83 TYR A C 1
ATOM 639 O O . TYR A 1 83 ? 8.571 -3.715 -0.061 1.00 95.25 83 TYR A O 1
ATOM 647 N N . TRP A 1 84 ? 8.076 -2.650 -1.982 1.00 95.69 84 TRP A N 1
ATOM 648 C CA . TRP A 1 84 ? 6.815 -2.110 -1.479 1.00 95.69 84 TRP A CA 1
ATOM 649 C C . TRP A 1 84 ? 5.827 -3.204 -1.103 1.00 95.69 84 TRP A C 1
ATOM 651 O O . TRP A 1 84 ? 5.266 -3.151 -0.012 1.00 95.69 84 TRP A O 1
ATOM 661 N N . LEU A 1 85 ? 5.659 -4.226 -1.945 1.00 96.69 85 LEU A N 1
ATOM 662 C CA . LEU A 1 85 ? 4.783 -5.354 -1.645 1.00 96.69 85 LEU A CA 1
ATOM 663 C C . LEU A 1 85 ? 5.186 -6.051 -0.338 1.00 96.69 85 LEU A C 1
ATOM 665 O O . LEU A 1 85 ? 4.342 -6.262 0.530 1.00 96.69 85 LEU A O 1
ATOM 669 N N . ALA A 1 86 ? 6.470 -6.372 -0.170 1.00 97.44 86 ALA A N 1
ATOM 670 C CA . ALA A 1 86 ? 6.975 -7.031 1.030 1.00 97.44 86 ALA A CA 1
ATOM 671 C C . ALA A 1 86 ? 6.776 -6.169 2.288 1.00 97.44 86 ALA A C 1
ATOM 673 O O . ALA A 1 86 ? 6.291 -6.663 3.305 1.00 97.44 86 ALA A O 1
ATOM 674 N N . SER A 1 87 ? 7.088 -4.871 2.210 1.00 96.38 87 SER A N 1
ATOM 675 C CA . SER A 1 87 ? 6.893 -3.921 3.314 1.00 96.38 87 SER A CA 1
ATOM 676 C C . SER A 1 87 ? 5.416 -3.781 3.706 1.00 96.38 87 SER A C 1
ATOM 678 O O . SER A 1 87 ? 5.067 -3.787 4.891 1.00 96.38 87 SER A O 1
ATOM 680 N N . THR A 1 88 ? 4.530 -3.723 2.714 1.00 95.62 88 THR A N 1
ATOM 681 C CA . THR A 1 88 ? 3.083 -3.651 2.912 1.00 95.62 88 THR A CA 1
ATOM 682 C C . THR A 1 88 ? 2.537 -4.917 3.559 1.00 95.62 88 THR A C 1
ATOM 684 O O . THR A 1 88 ? 1.801 -4.825 4.540 1.00 95.62 88 THR A O 1
ATOM 687 N N . LEU A 1 89 ? 2.929 -6.099 3.076 1.00 96.56 89 LEU A N 1
ATOM 688 C CA . LEU A 1 89 ? 2.530 -7.372 3.679 1.00 96.56 89 LEU A CA 1
ATOM 689 C C . LEU A 1 89 ? 3.016 -7.486 5.125 1.00 96.56 89 LEU A C 1
ATOM 691 O O . LEU A 1 89 ? 2.238 -7.865 6.000 1.00 96.56 89 LEU A O 1
ATOM 695 N N . PHE A 1 90 ? 4.266 -7.097 5.392 1.00 96.88 90 PHE A N 1
ATOM 696 C CA . PHE A 1 90 ? 4.801 -7.057 6.750 1.00 96.88 90 PHE A CA 1
ATOM 697 C C . PHE A 1 90 ? 3.986 -6.124 7.651 1.00 96.88 90 PHE A C 1
ATOM 699 O O . PHE A 1 90 ? 3.603 -6.504 8.756 1.00 96.88 90 PHE A O 1
ATOM 706 N N . THR A 1 91 ? 3.650 -4.927 7.167 1.00 94.12 91 THR A N 1
ATOM 707 C CA . THR A 1 91 ? 2.852 -3.961 7.934 1.00 94.12 91 THR A CA 1
ATOM 708 C C . THR A 1 91 ? 1.446 -4.484 8.218 1.00 94.12 91 THR A C 1
ATOM 710 O O . THR A 1 91 ? 0.971 -4.371 9.347 1.00 94.12 91 THR A O 1
ATOM 713 N N . ILE A 1 92 ? 0.785 -5.093 7.228 1.00 93.12 92 ILE A N 1
ATOM 714 C CA . ILE A 1 92 ? -0.531 -5.719 7.411 1.00 93.12 92 ILE A CA 1
ATOM 715 C C . ILE A 1 92 ? -0.443 -6.828 8.463 1.00 93.12 92 ILE A C 1
ATOM 717 O O . ILE A 1 92 ? -1.260 -6.855 9.382 1.00 93.12 92 ILE A O 1
ATOM 721 N N . ALA A 1 93 ? 0.564 -7.702 8.374 1.00 94.50 93 ALA A N 1
ATOM 722 C CA . ALA A 1 93 ? 0.775 -8.784 9.331 1.00 94.50 93 ALA A CA 1
ATOM 723 C C . ALA A 1 93 ? 1.012 -8.252 10.754 1.00 94.50 93 ALA A C 1
ATOM 725 O O . ALA A 1 93 ? 0.350 -8.691 11.697 1.00 94.50 93 ALA A O 1
ATOM 726 N N . GLN A 1 94 ? 1.890 -7.255 10.905 1.00 93.06 94 GLN A N 1
ATOM 727 C CA . GLN A 1 94 ? 2.143 -6.582 12.179 1.00 93.06 94 GLN A CA 1
ATOM 728 C C . GLN A 1 94 ? 0.853 -5.990 12.749 1.00 93.06 94 GLN A C 1
ATOM 730 O O . GLN A 1 94 ? 0.531 -6.169 13.923 1.00 93.06 94 GLN A O 1
ATOM 735 N N . GLN A 1 95 ? 0.093 -5.281 11.920 1.00 88.75 95 GLN A N 1
ATOM 736 C CA . GLN A 1 95 ? -1.093 -4.583 12.377 1.00 88.75 95 GLN A CA 1
ATOM 737 C C . GLN A 1 95 ? -2.233 -5.547 12.715 1.00 88.75 95 GLN A C 1
ATOM 739 O O . GLN A 1 95 ? -2.956 -5.310 13.681 1.00 88.75 95 GLN A O 1
ATOM 744 N N . TYR A 1 96 ? -2.347 -6.664 11.997 1.00 90.12 96 TYR A N 1
ATOM 745 C CA . TYR A 1 96 ? -3.259 -7.748 12.341 1.00 90.12 96 TYR A CA 1
ATOM 746 C C . TYR A 1 96 ? -2.896 -8.383 13.691 1.00 90.12 96 TYR A C 1
ATOM 748 O O . TYR A 1 96 ? -3.762 -8.509 14.555 1.00 90.12 96 TYR A O 1
ATOM 756 N N . TYR A 1 97 ? -1.616 -8.701 13.916 1.00 92.19 97 TYR A N 1
ATOM 757 C CA . TYR A 1 97 ? -1.138 -9.252 15.189 1.00 92.19 97 TYR A CA 1
ATOM 758 C C . TYR A 1 97 ? -1.444 -8.323 16.376 1.00 92.19 97 TYR A C 1
ATOM 760 O O . TYR A 1 97 ? -1.944 -8.779 17.403 1.00 92.19 97 TYR A O 1
ATOM 768 N N . ILE A 1 98 ? -1.215 -7.013 16.222 1.00 88.94 98 ILE A N 1
ATOM 769 C CA . ILE A 1 98 ? -1.538 -6.017 17.257 1.00 88.94 98 ILE A CA 1
ATOM 770 C C . ILE A 1 98 ? -3.046 -5.987 17.540 1.00 88.94 98 ILE A C 1
ATOM 772 O O . ILE A 1 98 ? -3.446 -6.025 18.698 1.00 88.94 98 ILE A O 1
ATOM 776 N N . ILE A 1 99 ? -3.893 -5.963 16.505 1.00 85.19 99 ILE A N 1
ATOM 777 C CA . ILE A 1 99 ? -5.356 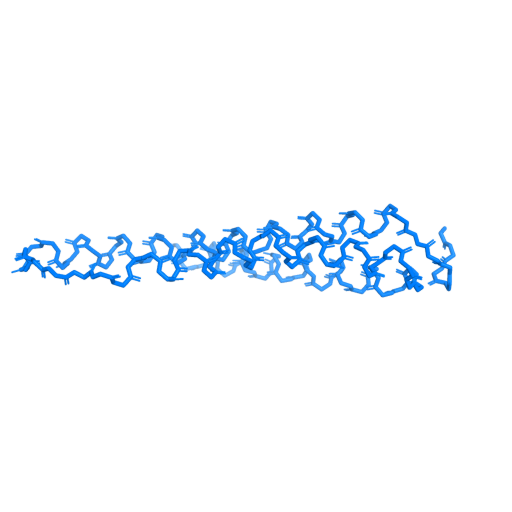-5.908 16.676 1.00 85.19 99 ILE A CA 1
ATOM 778 C C . ILE A 1 99 ? -5.891 -7.149 17.393 1.00 85.19 99 ILE A C 1
ATOM 780 O O . ILE A 1 99 ? -6.792 -7.029 18.217 1.00 85.19 99 ILE A O 1
ATOM 784 N N . VAL A 1 100 ? -5.360 -8.333 17.079 1.00 84.88 100 VAL A N 1
ATOM 785 C CA . VAL A 1 100 ? -5.759 -9.575 17.754 1.00 84.88 100 VAL A CA 1
ATOM 786 C C . VAL A 1 100 ? -5.339 -9.565 19.225 1.00 84.88 100 VAL A C 1
ATOM 788 O O . VAL A 1 100 ? -6.071 -10.093 20.051 1.00 84.88 100 VAL A O 1
ATOM 791 N N . ARG A 1 101 ? -4.202 -8.948 19.567 1.00 83.50 101 ARG A N 1
ATOM 792 C CA . ARG A 1 101 ? -3.723 -8.843 20.954 1.00 83.50 101 ARG A CA 1
ATOM 793 C C . ARG A 1 101 ? -4.405 -7.767 21.797 1.00 83.50 101 ARG A C 1
ATOM 795 O O . ARG A 1 101 ? -4.404 -7.892 23.015 1.00 83.50 101 ARG A O 1
ATOM 802 N N . GLU A 1 102 ? -4.894 -6.696 21.177 1.00 73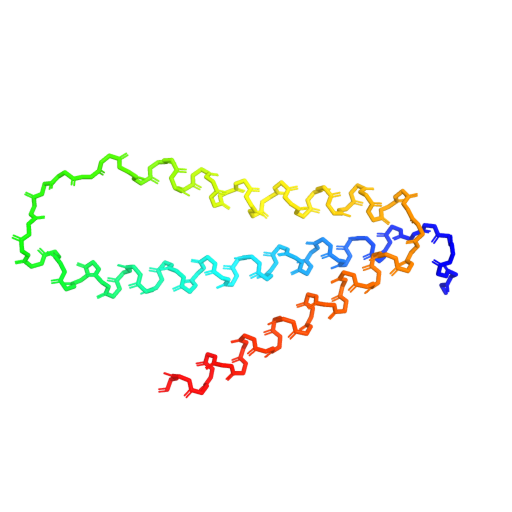.81 102 GLU A N 1
ATOM 803 C CA . GLU A 1 102 ? -5.607 -5.599 21.856 1.00 73.81 102 GLU A CA 1
ATOM 804 C C . GLU A 1 102 ? -7.108 -5.893 22.072 1.00 73.81 102 GLU A C 1
ATOM 806 O O . GLU A 1 102 ? -7.803 -5.071 22.674 1.00 73.81 102 GLU A O 1
ATOM 811 N N . LYS A 1 103 ? -7.618 -7.019 21.557 1.00 55.34 103 LYS A N 1
ATOM 812 C CA . LYS A 1 103 ? -8.974 -7.523 21.823 1.00 55.34 103 LYS A CA 1
ATOM 813 C C . LYS A 1 103 ? -8.993 -8.420 23.051 1.00 55.34 103 LYS A C 1
ATOM 815 O O . LYS A 1 103 ? -10.002 -8.322 23.780 1.00 55.34 103 LYS A O 1
#

Sequence (103 aa):
IDLAKPSIVLAVMAAVGQYYQVKMMLQKKAVADEKKKEKIVKKEEKETEAPDFAQMMNKQMLYLMPVLTLVIGSTFAAGLALYWLASTLFTIAQQYYIIVREK